Protein AF-H2YI23-F1 (afdb_monomer_lite)

InterPro domains:
  IPR014939 CDT1 Geminin-binding domain-like [PF08839] (1-120)
  IPR014939 CDT1 Geminin-binding domain-like [SM01075] (1-120)
  IPR014939 CDT1 Geminin-binding domain-like [cd08674] (1-120)
  IPR036390 Winged helix DNA-binding domain superfamily [SSF46785] (1-120)
  IPR045173 DNA replication factor Cdt1 [PTHR28637] (1-119)

Sequence (120 aa):
MFHSADTVVSMMFNRQQTTTWIKLQQAVKDMIKKKFELRDLGRIKHVFPGAYVYRQERGIPTYDDRIKSTDYQLTIEPILTEEECDRASDEPRKLDSGLLVMRRHHFHLQLLSMVKHHHK

Radius of gyration: 15.6 Å; chains: 1; bounding box: 35×38×46 Å

Foldseek 3Di:
DVLLLLVQLQVQVQVVHWAWPVSSQVSSCVVVVDHDDVVNVVVLCVLCVQFWDWDWDAQRDDPPPVDDSRHTTITIHGHDDPVNDDPPDPDDDHDDPVNSVVVVVSSVVSVVVVVVVVVD

pLDDT: mean 90.14, std 11.69, range [54.53, 98.25]

Structure (mmCIF, N/CA/C/O backbone):
data_AF-H2YI23-F1
#
_entry.id   AF-H2YI23-F1
#
loop_
_atom_si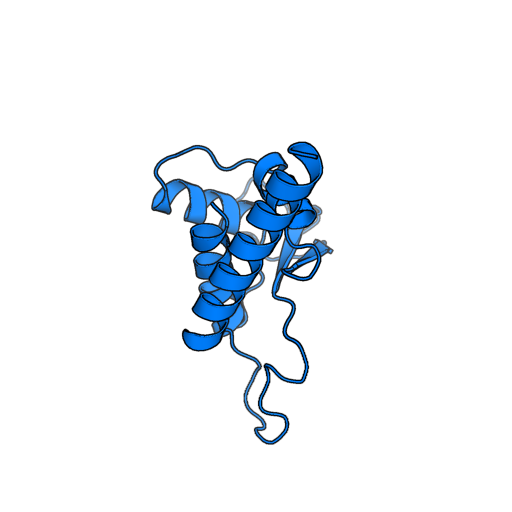te.group_PDB
_atom_site.id
_atom_site.type_symbol
_atom_site.label_atom_id
_atom_site.label_alt_id
_atom_site.label_comp_id
_atom_site.label_asym_id
_atom_site.label_entity_id
_atom_site.label_seq_id
_atom_site.pdbx_PDB_ins_code
_atom_site.Cartn_x
_atom_site.Cartn_y
_atom_site.Cartn_z
_atom_site.occupancy
_atom_site.B_iso_or_equiv
_atom_site.auth_seq_id
_atom_site.auth_comp_id
_atom_site.auth_asym_id
_atom_site.auth_atom_id
_atom_site.pdbx_PDB_model_num
ATOM 1 N N . MET A 1 1 ? 2.923 7.826 -7.611 1.00 91.25 1 MET A N 1
ATOM 2 C CA . MET A 1 1 ? 1.678 7.509 -6.877 1.00 91.25 1 MET A CA 1
ATOM 3 C C . MET A 1 1 ? 1.758 6.137 -6.225 1.00 91.25 1 MET A C 1
ATOM 5 O O . MET A 1 1 ? 1.717 6.114 -5.007 1.00 91.25 1 MET A O 1
ATOM 9 N N . PHE A 1 2 ? 1.964 5.038 -6.972 1.00 97.62 2 PHE A N 1
ATOM 10 C CA . PHE A 1 2 ? 2.086 3.692 -6.378 1.00 97.62 2 PHE A CA 1
ATOM 11 C C . PHE A 1 2 ? 3.128 3.608 -5.257 1.00 97.62 2 PHE A C 1
ATOM 13 O O . PHE A 1 2 ? 2.759 3.269 -4.146 1.00 97.62 2 PHE A O 1
ATOM 20 N N . HIS A 1 3 ? 4.379 4.015 -5.513 1.00 96.69 3 HIS A N 1
ATOM 21 C CA . HIS A 1 3 ? 5.437 4.014 -4.491 1.00 96.69 3 HIS A CA 1
ATOM 22 C C . HIS A 1 3 ? 4.997 4.694 -3.187 1.00 96.69 3 HIS A C 1
ATOM 24 O O . HIS A 1 3 ? 5.186 4.155 -2.107 1.00 96.69 3 HIS A O 1
ATOM 30 N N . SER A 1 4 ? 4.352 5.854 -3.300 1.00 97.56 4 SER A N 1
ATOM 31 C CA . SER A 1 4 ? 3.882 6.613 -2.150 1.00 97.56 4 SER A CA 1
ATOM 32 C C . SER A 1 4 ? 2.756 5.920 -1.386 1.00 97.56 4 SER A C 1
ATOM 34 O O . SER A 1 4 ? 2.742 5.949 -0.161 1.00 97.56 4 SER A O 1
ATOM 36 N N . ALA A 1 5 ? 1.823 5.299 -2.108 1.00 98.12 5 ALA A N 1
ATOM 37 C CA . ALA A 1 5 ? 0.755 4.514 -1.507 1.00 98.12 5 ALA A CA 1
ATOM 38 C C . ALA A 1 5 ? 1.308 3.263 -0.807 1.00 98.12 5 ALA A C 1
ATOM 40 O O . ALA A 1 5 ? 0.939 3.006 0.332 1.00 98.12 5 ALA A O 1
ATOM 41 N N . ASP A 1 6 ? 2.237 2.551 -1.446 1.00 97.69 6 ASP A N 1
ATOM 42 C CA . ASP A 1 6 ? 2.825 1.307 -0.932 1.00 97.69 6 ASP A CA 1
ATOM 43 C C . ASP A 1 6 ? 3.640 1.561 0.344 1.00 97.69 6 ASP A C 1
ATOM 45 O O . ASP A 1 6 ? 3.500 0.825 1.317 1.00 97.69 6 ASP A O 1
ATOM 49 N N . THR A 1 7 ? 4.383 2.673 0.411 1.00 97.75 7 THR A N 1
ATOM 50 C CA . THR A 1 7 ? 5.073 3.105 1.639 1.00 97.75 7 THR A CA 1
ATOM 51 C C . THR A 1 7 ? 4.099 3.376 2.790 1.00 97.75 7 THR A C 1
ATOM 53 O O . THR A 1 7 ? 4.334 2.937 3.914 1.00 97.75 7 THR A O 1
ATOM 56 N N . VAL A 1 8 ? 2.997 4.093 2.539 1.00 97.94 8 VAL A N 1
ATOM 57 C CA . VAL A 1 8 ? 2.005 4.409 3.583 1.00 97.94 8 VAL A CA 1
ATOM 58 C C . VAL A 1 8 ? 1.277 3.147 4.050 1.00 97.94 8 VAL A C 1
ATOM 60 O O . VAL A 1 8 ? 1.095 2.961 5.254 1.00 97.94 8 VAL A O 1
ATOM 63 N N . VAL A 1 9 ? 0.886 2.273 3.118 1.00 97.81 9 VAL A N 1
ATOM 64 C CA . VAL A 1 9 ? 0.247 0.988 3.434 1.00 97.81 9 VAL A CA 1
ATOM 65 C C . VAL A 1 9 ? 1.196 0.112 4.251 1.00 97.81 9 VAL A C 1
ATOM 67 O O . VAL A 1 9 ? 0.784 -0.391 5.289 1.00 97.81 9 VAL A O 1
ATOM 70 N N . SER A 1 10 ? 2.465 -0.010 3.847 1.00 96.62 10 SER A N 1
ATOM 71 C CA . SER A 1 10 ? 3.505 -0.720 4.607 1.00 96.62 10 SER A CA 1
ATOM 72 C C . SER A 1 10 ? 3.637 -0.172 6.030 1.00 96.62 10 SER A C 1
ATOM 74 O O . SER A 1 10 ? 3.573 -0.935 6.992 1.00 96.62 10 SER A O 1
ATOM 76 N N . MET A 1 11 ? 3.722 1.153 6.188 1.00 96.19 11 MET A N 1
ATOM 77 C CA . MET A 1 11 ? 3.839 1.792 7.500 1.00 96.19 11 MET A CA 1
ATOM 78 C C . MET A 1 11 ? 2.654 1.470 8.424 1.00 96.19 11 MET A C 1
ATOM 80 O O . MET A 1 11 ? 2.859 1.268 9.619 1.00 96.19 11 MET A O 1
ATOM 84 N N . MET A 1 12 ? 1.421 1.439 7.908 1.00 96.00 12 MET A N 1
ATOM 85 C CA . MET A 1 12 ? 0.234 1.091 8.701 1.00 96.00 12 MET A CA 1
ATOM 86 C C . MET A 1 12 ? 0.140 -0.415 8.967 1.00 96.00 12 MET A C 1
ATOM 88 O O . MET A 1 12 ? -0.111 -0.819 10.101 1.00 96.00 12 MET A O 1
ATOM 92 N N . PHE A 1 13 ? 0.404 -1.236 7.954 1.00 95.19 13 PHE A N 1
ATOM 93 C CA . PHE A 1 13 ? 0.348 -2.691 8.038 1.00 95.19 13 PHE A CA 1
ATOM 94 C C . PHE A 1 13 ? 1.374 -3.256 9.029 1.00 95.19 13 PHE A C 1
ATOM 96 O O . PHE A 1 13 ? 1.012 -4.030 9.910 1.00 95.19 13 PHE A O 1
ATOM 103 N N . ASN A 1 14 ? 2.627 -2.792 8.976 1.00 94.19 14 ASN A N 1
ATOM 104 C CA . ASN A 1 14 ? 3.711 -3.279 9.840 1.00 94.19 14 ASN A CA 1
ATOM 105 C C . ASN A 1 14 ? 3.483 -2.998 11.332 1.00 94.19 14 ASN A C 1
ATOM 107 O O . ASN A 1 14 ? 4.083 -3.654 12.180 1.00 94.19 14 ASN A O 1
ATOM 111 N N . ARG A 1 15 ? 2.618 -2.031 11.658 1.00 93.62 15 ARG A N 1
ATOM 112 C CA . ARG A 1 15 ? 2.188 -1.719 13.031 1.00 93.62 15 ARG A CA 1
ATOM 113 C C . ARG A 1 15 ? 0.772 -2.211 13.345 1.00 93.62 15 ARG A C 1
ATOM 115 O O . ARG A 1 15 ? 0.161 -1.712 14.284 1.00 93.62 15 ARG A O 1
ATOM 122 N N . GLN A 1 16 ? 0.242 -3.135 12.539 1.00 92.06 16 GLN A N 1
ATOM 123 C CA . GLN A 1 16 ? -1.081 -3.753 12.700 1.00 92.06 16 GLN A CA 1
ATOM 124 C C . GLN A 1 16 ? -2.236 -2.743 12.731 1.00 92.06 16 GLN A C 1
ATOM 126 O O . GLN A 1 16 ? -3.258 -2.940 13.387 1.00 92.06 16 GLN A O 1
ATOM 131 N N . GLN A 1 17 ? -2.087 -1.636 12.007 1.00 93.06 17 GLN A N 1
ATOM 132 C CA . GLN A 1 17 ? -3.134 -0.640 11.876 1.00 93.06 17 GLN A CA 1
ATOM 133 C C . GLN A 1 17 ? -3.897 -0.837 10.566 1.00 93.06 17 GLN A C 1
ATOM 135 O O . GLN A 1 17 ? -3.310 -0.849 9.485 1.00 93.06 17 GLN A O 1
ATOM 140 N N . THR A 1 18 ? -5.229 -0.875 10.647 1.00 94.00 18 THR A N 1
ATOM 141 C CA . THR A 1 18 ? -6.086 -0.898 9.458 1.00 94.00 18 THR A CA 1
ATOM 142 C C . THR A 1 18 ? -5.920 0.380 8.634 1.00 94.00 18 THR A C 1
ATOM 144 O O . THR A 1 18 ? -6.178 1.496 9.113 1.00 94.00 18 THR A O 1
ATOM 147 N N . THR A 1 19 ? -5.532 0.210 7.369 1.00 96.19 19 THR A N 1
ATOM 148 C CA . THR A 1 19 ? -5.411 1.308 6.406 1.00 96.19 19 THR A CA 1
ATOM 149 C C . THR A 1 19 ? -6.775 1.604 5.802 1.00 96.19 19 THR A C 1
ATOM 151 O O . THR A 1 19 ? -7.266 0.858 4.958 1.00 96.19 19 THR A O 1
ATOM 154 N N . THR A 1 20 ? -7.395 2.706 6.216 1.00 95.56 20 THR A N 1
ATOM 155 C CA . THR A 1 20 ? -8.621 3.206 5.582 1.00 95.56 20 THR A CA 1
ATOM 156 C C . THR A 1 20 ? -8.277 4.127 4.416 1.00 95.56 20 THR A C 1
ATOM 158 O O . THR A 1 20 ? -7.215 4.757 4.401 1.00 95.56 20 THR A O 1
ATOM 161 N N . TRP A 1 21 ? -9.192 4.255 3.452 1.00 95.44 21 TRP A N 1
ATOM 162 C CA . TRP A 1 21 ? -9.033 5.148 2.303 1.00 95.44 21 TRP A CA 1
ATOM 163 C C . TRP A 1 21 ? -8.664 6.570 2.721 1.00 95.44 21 TRP A C 1
ATOM 165 O O . TRP A 1 21 ? -7.767 7.160 2.137 1.00 95.44 21 TRP A O 1
ATOM 175 N N . ILE A 1 22 ? -9.297 7.103 3.762 1.00 93.56 22 ILE A N 1
ATOM 176 C CA . ILE A 1 22 ? -9.088 8.488 4.200 1.00 93.56 22 ILE A CA 1
ATOM 177 C C . ILE A 1 22 ? -7.685 8.681 4.773 1.00 93.56 22 ILE A C 1
ATOM 179 O O . ILE A 1 22 ? -7.000 9.639 4.413 1.00 93.56 22 ILE A O 1
ATOM 183 N N . LYS A 1 23 ? -7.220 7.737 5.603 1.00 94.81 23 LYS A N 1
ATOM 184 C CA . LYS A 1 23 ? -5.855 7.758 6.146 1.00 94.81 23 LYS A CA 1
ATOM 185 C C . LYS A 1 23 ? -4.820 7.653 5.027 1.00 94.81 23 LYS A C 1
ATOM 187 O O . LYS A 1 23 ? -3.865 8.427 5.003 1.00 94.81 23 LYS A O 1
ATOM 192 N N . LEU A 1 24 ? -5.030 6.727 4.088 1.00 97.00 24 LEU A N 1
ATOM 193 C CA . LEU A 1 24 ? -4.159 6.558 2.926 1.00 97.00 24 LEU A CA 1
A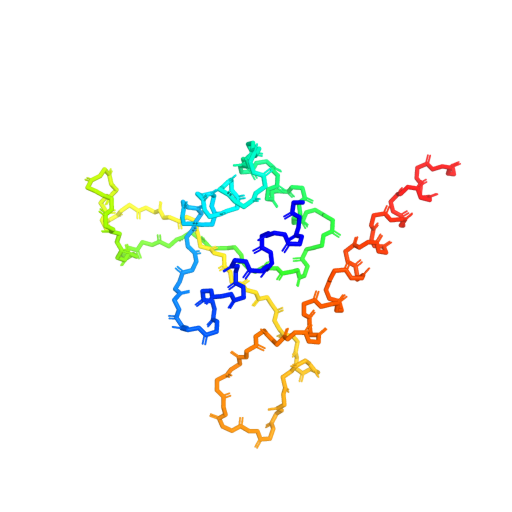TOM 194 C C . LEU A 1 24 ? -4.146 7.822 2.063 1.00 97.00 24 LEU A C 1
ATOM 196 O O . LEU A 1 24 ? -3.083 8.303 1.679 1.00 97.00 24 LEU A O 1
ATOM 200 N N . GLN A 1 25 ? -5.324 8.377 1.784 1.00 97.12 25 GLN A N 1
ATOM 201 C CA . GLN A 1 25 ? -5.494 9.540 0.932 1.00 97.12 25 GLN A CA 1
ATOM 202 C C . GLN A 1 25 ? -4.752 10.749 1.480 1.00 97.12 25 GLN A C 1
ATOM 204 O O . GLN A 1 25 ? -3.982 11.376 0.748 1.00 97.12 25 GLN A O 1
ATOM 209 N N . GLN A 1 26 ? -4.969 11.054 2.757 1.00 95.56 26 GLN A N 1
ATOM 210 C CA . GLN A 1 26 ? -4.338 12.186 3.414 1.00 95.56 26 GLN A CA 1
ATOM 211 C C . GLN A 1 26 ? -2.813 12.025 3.435 1.00 95.56 26 GLN A C 1
ATOM 213 O O . GLN A 1 26 ? -2.100 12.902 2.952 1.00 95.56 26 GLN A O 1
ATOM 218 N N . ALA A 1 27 ? -2.310 10.870 3.881 1.00 97.38 27 ALA A N 1
ATOM 219 C CA . ALA A 1 27 ? -0.873 10.621 3.972 1.00 97.38 27 ALA A CA 1
ATOM 220 C C . ALA A 1 27 ? -0.173 10.649 2.601 1.00 97.38 27 ALA A C 1
ATOM 222 O O . ALA A 1 27 ? 0.895 11.245 2.455 1.00 97.38 27 ALA A O 1
ATOM 223 N N . VAL A 1 28 ? -0.778 10.057 1.563 1.00 98.12 28 VAL A N 1
ATOM 224 C CA . VAL A 1 28 ? -0.209 10.090 0.208 1.00 98.12 28 VAL A CA 1
ATOM 225 C C . VAL A 1 28 ? -0.215 11.511 -0.341 1.00 98.12 28 VAL A C 1
ATOM 227 O O . VAL A 1 28 ? 0.818 11.952 -0.846 1.00 98.12 28 VAL A O 1
ATOM 230 N N . LYS A 1 29 ? -1.334 12.240 -0.219 1.00 97.44 29 LYS A N 1
ATOM 231 C CA . LYS A 1 29 ? -1.452 13.643 -0.647 1.00 97.44 29 LYS A CA 1
ATOM 232 C C . LYS A 1 29 ? -0.380 14.514 0.009 1.00 97.44 29 LYS A C 1
ATOM 234 O O . LYS A 1 29 ? 0.267 15.302 -0.684 1.00 97.44 29 LYS A O 1
ATOM 239 N N . ASP A 1 30 ? -0.156 14.336 1.308 1.00 97.44 30 ASP A N 1
ATOM 240 C CA . ASP A 1 30 ? 0.855 15.079 2.059 1.00 97.44 30 ASP A CA 1
ATOM 241 C C . ASP A 1 30 ? 2.276 14.744 1.613 1.00 97.44 30 ASP A C 1
ATOM 243 O O . ASP A 1 30 ? 3.126 15.637 1.588 1.00 97.44 30 ASP A O 1
ATOM 247 N N . MET A 1 31 ? 2.532 13.499 1.208 1.00 97.38 31 MET A N 1
ATOM 248 C CA . MET A 1 31 ? 3.848 13.066 0.750 1.00 97.38 31 MET A CA 1
ATOM 249 C C . MET A 1 31 ? 4.164 13.520 -0.681 1.00 97.38 31 MET A C 1
ATOM 251 O O . MET A 1 31 ? 5.280 13.953 -0.951 1.00 97.38 31 MET A O 1
ATOM 255 N N . ILE A 1 32 ? 3.200 13.453 -1.606 1.00 96.56 32 ILE A N 1
ATOM 256 C CA . ILE A 1 32 ? 3.435 13.803 -3.022 1.00 96.56 32 ILE A CA 1
ATOM 257 C C . ILE A 1 32 ? 3.118 15.262 -3.359 1.00 96.56 32 ILE A C 1
ATOM 259 O O . ILE A 1 32 ? 3.376 15.683 -4.487 1.00 96.56 32 ILE A O 1
ATOM 263 N N . LYS A 1 33 ? 2.515 16.011 -2.423 1.00 96.94 33 LYS A N 1
ATOM 264 C CA . LYS A 1 33 ? 2.034 17.396 -2.598 1.00 96.94 33 LYS A CA 1
ATOM 265 C C . LYS A 1 33 ? 1.134 17.575 -3.833 1.00 96.94 33 LYS A C 1
ATOM 267 O O . LYS A 1 33 ? 1.146 18.610 -4.492 1.00 96.94 33 LYS A O 1
ATOM 272 N N . LYS A 1 34 ? 0.350 16.543 -4.160 1.00 96.00 34 LYS A N 1
ATOM 273 C CA . LYS A 1 34 ? -0.583 16.479 -5.298 1.00 96.00 34 LYS A CA 1
ATOM 274 C C . LYS A 1 34 ? -1.862 15.765 -4.875 1.00 96.00 34 LYS A C 1
ATOM 276 O O . LYS A 1 34 ? -1.869 15.030 -3.889 1.00 96.00 34 LYS A O 1
ATOM 281 N N . LYS A 1 35 ? -2.942 15.971 -5.635 1.00 95.69 35 LYS A N 1
ATOM 282 C CA . LYS A 1 35 ? -4.192 15.231 -5.432 1.00 95.69 35 LYS A CA 1
ATOM 283 C C . LYS A 1 35 ? -3.940 13.731 -5.591 1.00 95.69 35 LYS A C 1
ATOM 285 O O . LYS A 1 35 ? -3.202 13.311 -6.481 1.00 95.69 35 LYS A O 1
ATOM 290 N N . PHE A 1 36 ? -4.568 12.961 -4.716 1.00 97.62 36 PHE A N 1
ATOM 291 C CA . PHE A 1 36 ? -4.646 11.515 -4.796 1.00 97.62 36 PHE A CA 1
ATOM 292 C C . PHE A 1 36 ? -6.108 11.151 -4.571 1.00 97.62 36 PHE A C 1
ATOM 294 O O . PHE A 1 36 ? -6.669 11.426 -3.509 1.00 97.62 36 PHE A O 1
ATOM 301 N N . GLU A 1 37 ? -6.755 10.651 -5.614 1.00 97.19 37 GLU A N 1
ATOM 302 C CA . GLU A 1 37 ? -8.190 10.374 -5.618 1.00 97.19 37 GLU A CA 1
ATOM 303 C C . GLU A 1 37 ? -8.455 8.876 -5.730 1.00 97.19 37 GLU A C 1
ATOM 305 O O . GLU A 1 37 ? -7.579 8.090 -6.094 1.00 97.19 37 GLU A O 1
ATOM 310 N N . LEU A 1 38 ? -9.693 8.463 -5.451 1.00 97.12 38 LEU A N 1
ATOM 311 C CA . LEU A 1 38 ? -10.069 7.050 -5.498 1.00 97.12 38 LEU A CA 1
ATOM 312 C C . LEU A 1 38 ? -9.818 6.438 -6.890 1.00 97.12 38 LEU A C 1
ATOM 314 O O . LEU A 1 38 ? -9.467 5.267 -7.015 1.00 97.12 38 LEU A O 1
ATOM 318 N N . ARG A 1 39 ? -9.919 7.255 -7.947 1.00 97.50 39 ARG A N 1
ATOM 319 C CA . ARG A 1 39 ? -9.577 6.867 -9.321 1.00 97.50 39 ARG A CA 1
ATOM 320 C C . ARG A 1 39 ? -8.104 6.482 -9.474 1.00 97.50 39 ARG A C 1
ATOM 322 O O . ARG A 1 39 ? -7.804 5.568 -10.237 1.00 97.50 39 ARG A O 1
ATOM 329 N N . ASP A 1 40 ? -7.191 7.139 -8.764 1.00 97.75 40 ASP A N 1
ATOM 330 C CA . ASP A 1 40 ? -5.763 6.811 -8.817 1.00 97.75 40 ASP A CA 1
ATOM 331 C C . ASP A 1 40 ? -5.480 5.471 -8.138 1.00 97.75 40 ASP A C 1
ATOM 333 O O . ASP A 1 40 ? -4.699 4.673 -8.654 1.00 97.75 40 ASP A O 1
ATOM 337 N N . LEU A 1 41 ? -6.187 5.174 -7.044 1.00 97.50 41 LEU A N 1
ATOM 338 C CA . LEU A 1 41 ? -6.164 3.846 -6.432 1.00 97.50 41 LEU A CA 1
ATOM 339 C C . LEU A 1 41 ? -6.738 2.781 -7.380 1.00 97.50 41 LEU A C 1
ATOM 341 O O . LEU A 1 41 ? -6.159 1.708 -7.532 1.00 97.50 41 LEU A O 1
ATOM 345 N N . GLY A 1 42 ? -7.823 3.102 -8.091 1.00 98.19 42 GLY A N 1
ATOM 346 C CA . GLY A 1 42 ? -8.386 2.243 -9.135 1.00 98.19 42 GLY A CA 1
ATOM 347 C C . GLY A 1 42 ? -7.403 1.957 -10.277 1.00 98.19 42 GLY A C 1
ATOM 348 O O . GLY A 1 42 ? -7.277 0.814 -10.710 1.00 98.19 42 GLY A O 1
ATOM 349 N N . ARG A 1 43 ? -6.641 2.963 -10.724 1.00 98.06 43 ARG A N 1
ATOM 350 C CA . ARG A 1 43 ? -5.567 2.791 -11.721 1.00 98.06 43 ARG A CA 1
ATOM 351 C C . ARG A 1 43 ? -4.447 1.898 -11.201 1.00 98.06 43 ARG A C 1
ATOM 353 O O . ARG A 1 43 ? -3.979 1.035 -11.933 1.00 98.06 43 ARG A O 1
ATOM 360 N N . ILE A 1 44 ? -4.044 2.070 -9.941 1.00 98.25 44 ILE A N 1
ATOM 361 C CA . ILE A 1 44 ? -3.060 1.188 -9.302 1.00 98.25 44 ILE A CA 1
ATOM 362 C C . ILE A 1 44 ? -3.563 -0.259 -9.301 1.00 98.25 44 ILE A C 1
ATOM 364 O O . ILE A 1 44 ? -2.828 -1.141 -9.733 1.00 98.25 44 ILE A O 1
ATOM 368 N N . LYS A 1 45 ? -4.818 -0.496 -8.893 1.00 98.19 45 LYS A N 1
ATOM 369 C CA . LYS A 1 45 ? -5.448 -1.825 -8.931 1.00 98.19 45 LYS A CA 1
ATOM 370 C C . LYS A 1 45 ? -5.467 -2.413 -10.342 1.00 98.19 45 LYS A C 1
ATOM 372 O O . LYS A 1 45 ? -5.254 -3.605 -10.496 1.00 98.19 45 LYS A O 1
ATOM 377 N N . HIS A 1 46 ? -5.728 -1.598 -11.359 1.00 98.12 46 HIS A N 1
ATOM 378 C CA . HIS A 1 46 ? -5.731 -2.059 -12.746 1.00 98.12 46 HIS A CA 1
ATOM 379 C C . HIS A 1 46 ? -4.337 -2.499 -13.219 1.00 98.12 46 HIS A C 1
ATOM 381 O O . HIS A 1 46 ? -4.211 -3.530 -13.869 1.00 98.12 46 HIS A O 1
ATOM 387 N N . VAL A 1 47 ? -3.293 -1.741 -12.868 1.00 98.19 47 VAL A N 1
ATOM 388 C CA . VAL A 1 47 ? -1.903 -2.040 -13.256 1.00 98.19 47 VAL A CA 1
ATOM 389 C C . VAL A 1 47 ? -1.320 -3.206 -12.461 1.00 98.19 47 VAL A C 1
ATOM 391 O O . VAL A 1 47 ? -0.594 -4.023 -13.015 1.00 98.19 47 VAL A O 1
ATOM 394 N N . PHE A 1 48 ? -1.627 -3.294 -11.167 1.00 97.50 48 PHE A N 1
ATOM 395 C CA . PHE A 1 48 ? -1.127 -4.348 -10.291 1.00 97.50 48 PHE A CA 1
ATOM 396 C C . PHE A 1 48 ? -2.262 -4.888 -9.401 1.00 97.50 48 PHE A C 1
ATOM 398 O O . PHE A 1 48 ? -2.373 -4.513 -8.230 1.00 97.50 48 PHE A O 1
ATOM 405 N N . PRO A 1 49 ? -3.115 -5.784 -9.938 1.00 96.69 49 PRO A N 1
ATOM 406 C CA . PRO A 1 49 ? -4.261 -6.330 -9.206 1.00 96.69 49 PRO A CA 1
ATOM 407 C C . PRO A 1 49 ? -3.868 -7.097 -7.941 1.00 96.69 49 PRO A C 1
ATOM 409 O O . PRO A 1 49 ? -4.586 -7.046 -6.948 1.00 96.69 49 PRO A O 1
ATOM 412 N N . GLY A 1 50 ? -2.707 -7.759 -7.967 1.00 95.31 50 GLY A N 1
ATOM 413 C CA . GLY A 1 50 ? -2.138 -8.495 -6.837 1.00 95.31 50 GLY A CA 1
ATOM 414 C C . GLY A 1 50 ? -1.434 -7.627 -5.791 1.00 95.31 50 GLY A C 1
ATOM 415 O O . GLY A 1 50 ? -0.794 -8.173 -4.907 1.00 95.31 50 GLY A O 1
ATOM 416 N N . ALA A 1 51 ? -1.510 -6.293 -5.869 1.00 95.88 51 ALA A N 1
ATOM 417 C CA . ALA A 1 51 ? -0.857 -5.430 -4.885 1.00 95.88 51 ALA A CA 1
ATOM 418 C C . ALA A 1 51 ? -1.605 -5.383 -3.545 1.00 95.88 51 ALA A C 1
ATOM 420 O O . ALA A 1 51 ? -0.966 -5.386 -2.489 1.00 95.88 51 ALA A O 1
ATOM 421 N N . TYR A 1 52 ? -2.939 -5.295 -3.589 1.00 97.81 52 TYR A N 1
ATOM 422 C CA . TYR A 1 52 ? -3.768 -5.027 -2.416 1.00 97.81 52 TYR A CA 1
ATOM 423 C C . TYR A 1 52 ? -5.107 -5.762 -2.459 1.00 97.81 52 TYR A C 1
ATOM 425 O O . TYR A 1 52 ? -5.727 -5.893 -3.517 1.00 97.81 52 TYR A O 1
ATOM 433 N N . VAL A 1 53 ? -5.602 -6.125 -1.278 1.00 97.44 53 VAL A N 1
ATOM 434 C CA . VAL A 1 53 ? -7.005 -6.454 -1.038 1.00 97.44 53 VAL A CA 1
ATOM 435 C C . VAL A 1 53 ? -7.749 -5.178 -0.665 1.00 97.44 53 VAL A C 1
ATOM 437 O O . VAL A 1 53 ? -7.274 -4.370 0.132 1.00 97.44 53 VAL A O 1
ATOM 440 N N . TYR A 1 54 ? -8.934 -5.012 -1.242 1.00 97.75 54 TYR A N 1
ATOM 441 C CA . TYR A 1 54 ? -9.832 -3.898 -0.969 1.00 97.75 54 TYR A CA 1
ATOM 442 C C . TYR A 1 54 ? -11.102 -4.448 -0.335 1.00 97.75 54 TYR A C 1
ATOM 444 O O . TYR A 1 54 ? -11.724 -5.340 -0.916 1.00 97.75 54 TYR A O 1
ATOM 452 N N . ARG A 1 55 ? -11.499 -3.922 0.824 1.00 97.50 55 ARG A N 1
ATOM 453 C CA . ARG A 1 55 ? -12.731 -4.331 1.515 1.00 97.50 55 ARG A CA 1
ATOM 454 C C . ARG A 1 55 ? -13.566 -3.118 1.884 1.00 97.50 55 ARG A C 1
ATOM 456 O O . ARG A 1 55 ? -13.052 -2.013 2.012 1.00 97.50 55 ARG A O 1
ATOM 463 N N . GLN A 1 56 ? -14.866 -3.327 2.027 1.00 95.44 56 GLN A N 1
ATOM 464 C CA . GLN A 1 56 ? -15.781 -2.316 2.534 1.00 95.44 56 GLN A CA 1
ATOM 465 C C . GLN A 1 56 ? -16.255 -2.775 3.913 1.00 95.44 56 GLN A C 1
ATOM 467 O O . GLN A 1 56 ? -17.032 -3.719 4.023 1.00 95.44 56 GLN A O 1
ATOM 472 N N . GLU A 1 57 ? -15.746 -2.138 4.965 1.00 93.12 57 GLU A N 1
ATOM 473 C CA . GLU A 1 57 ? -15.881 -2.601 6.350 1.00 93.12 57 GLU A CA 1
ATOM 474 C C . GLU A 1 57 ? -16.603 -1.562 7.211 1.00 93.12 57 GLU A C 1
ATOM 476 O O . GLU A 1 57 ? -16.471 -0.358 6.993 1.00 93.12 57 GLU A O 1
ATOM 481 N N . ARG A 1 58 ? -17.374 -2.030 8.197 1.00 91.06 58 ARG A N 1
ATOM 482 C CA . ARG A 1 58 ? -18.015 -1.194 9.227 1.00 91.06 58 ARG A CA 1
ATOM 483 C C . ARG A 1 58 ? -17.312 -1.400 10.559 1.00 91.06 58 ARG A C 1
ATOM 485 O O . ARG A 1 58 ? -16.647 -2.410 10.759 1.00 91.06 58 ARG A O 1
ATOM 492 N N . GLY A 1 59 ? -17.515 -0.478 11.490 1.00 84.88 59 GLY A N 1
ATOM 493 C CA . GLY A 1 59 ? -16.984 -0.587 12.847 1.00 84.88 59 GLY A CA 1
ATOM 494 C C . GLY A 1 59 ? -15.506 -0.229 12.957 1.00 84.88 59 GLY A C 1
ATOM 495 O O . GLY A 1 59 ? -14.926 -0.419 14.020 1.00 84.88 59 GLY A O 1
ATOM 496 N N . ILE A 1 60 ? -14.891 0.303 11.893 1.00 85.38 60 ILE A N 1
ATOM 497 C CA . ILE A 1 60 ? -13.498 0.749 11.941 1.00 85.38 60 ILE A CA 1
ATOM 498 C C . ILE A 1 60 ? -13.412 1.997 12.830 1.00 85.38 60 ILE A C 1
ATOM 500 O O . ILE A 1 60 ? -14.060 2.999 12.508 1.00 85.38 60 ILE A O 1
ATOM 504 N N . PRO A 1 61 ? -12.609 1.985 13.912 1.00 79.88 61 PRO A N 1
ATOM 505 C CA . PRO A 1 61 ? -12.426 3.158 14.753 1.00 79.88 61 PRO A CA 1
ATOM 506 C C . PRO A 1 61 ? -11.883 4.334 13.932 1.00 79.88 61 PRO A C 1
ATOM 508 O O . PRO A 1 61 ? -10.828 4.248 13.292 1.00 79.88 61 PRO A O 1
ATOM 511 N N . THR A 1 62 ? -12.623 5.436 13.948 1.00 72.25 62 THR A N 1
ATOM 512 C CA . THR A 1 62 ? -12.315 6.680 13.240 1.00 72.25 62 THR A CA 1
ATOM 513 C C . THR A 1 62 ? -12.267 7.822 14.250 1.00 72.25 62 THR A C 1
ATOM 515 O O . THR A 1 62 ? -13.097 7.884 15.148 1.00 72.25 62 THR A O 1
ATOM 518 N N . TYR A 1 63 ? -11.266 8.694 14.109 1.00 68.25 63 TYR A N 1
ATOM 519 C CA . TYR A 1 63 ? -11.121 9.928 14.893 1.00 68.25 63 TYR A CA 1
ATOM 520 C C . TYR A 1 63 ? -11.763 11.135 14.179 1.00 68.25 63 TYR A C 1
ATOM 522 O O . TYR A 1 63 ? -11.717 12.253 14.674 1.00 68.25 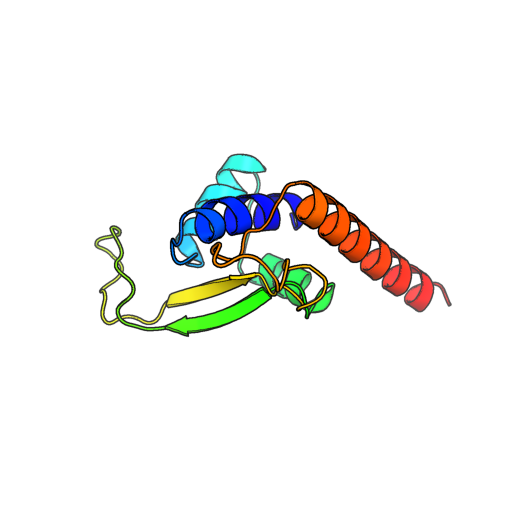63 TYR A O 1
ATOM 530 N N . ASP A 1 64 ? -12.324 10.930 12.984 1.00 70.25 64 ASP A N 1
ATOM 531 C CA . ASP A 1 64 ? -13.072 11.963 12.273 1.00 70.25 64 ASP A CA 1
ATOM 532 C C . ASP A 1 64 ? -14.529 11.931 12.742 1.00 70.25 64 ASP A C 1
ATOM 534 O O . ASP A 1 64 ? -15.259 10.987 12.431 1.00 70.25 64 ASP A O 1
ATOM 538 N N . ASP A 1 65 ? -14.946 12.974 13.464 1.00 68.81 65 ASP A N 1
ATOM 539 C CA . ASP A 1 65 ? -16.309 13.144 13.986 1.00 68.81 65 ASP A CA 1
ATOM 540 C C . ASP A 1 65 ? -17.386 13.112 12.887 1.00 68.81 65 ASP A C 1
ATOM 542 O O . ASP A 1 65 ? -18.570 12.905 13.164 1.00 68.81 65 ASP A O 1
ATOM 546 N N . ARG A 1 66 ? -16.999 13.309 11.618 1.00 71.44 66 ARG A N 1
ATOM 547 C CA . ARG A 1 66 ? -17.910 13.250 10.466 1.00 71.44 66 ARG A CA 1
ATOM 548 C C . ARG A 1 66 ? -18.249 11.828 10.038 1.00 71.44 66 ARG A C 1
ATOM 550 O O . ARG A 1 66 ? -19.211 11.648 9.294 1.00 71.44 66 ARG A O 1
ATOM 557 N N . ILE A 1 67 ? -17.466 10.840 10.460 1.00 69.50 67 ILE A N 1
ATOM 558 C CA . ILE A 1 67 ? -17.610 9.448 10.043 1.00 69.50 67 ILE A CA 1
ATOM 559 C C . ILE A 1 67 ? -18.019 8.651 11.257 1.00 69.50 67 ILE A C 1
ATOM 561 O O . ILE A 1 67 ? -17.243 8.467 12.196 1.00 69.50 67 ILE A O 1
ATOM 565 N N . LYS A 1 68 ? -19.245 8.140 11.237 1.00 71.12 68 LYS A N 1
ATOM 566 C CA . LYS A 1 68 ? -19.704 7.291 12.326 1.00 71.12 68 LYS A CA 1
ATOM 567 C C . LYS A 1 68 ? -19.005 5.946 12.201 1.00 71.12 68 LYS A C 1
ATOM 569 O O . LYS A 1 68 ? -18.814 5.429 11.102 1.00 71.12 68 LYS A O 1
ATOM 574 N N . SER A 1 69 ? -18.691 5.314 13.328 1.00 68.00 69 SER A N 1
ATOM 575 C CA . SER A 1 69 ? -18.190 3.931 13.335 1.00 68.00 69 SER A CA 1
ATOM 576 C C . SER A 1 69 ? -19.158 2.961 12.641 1.00 68.00 69 SER A C 1
ATOM 578 O O . SER A 1 69 ? -18.749 1.916 12.146 1.00 68.00 69 SER A O 1
ATOM 580 N N . THR A 1 70 ? -20.442 3.314 12.553 1.00 71.44 70 THR A N 1
ATOM 581 C CA . THR A 1 70 ? -21.473 2.558 11.837 1.00 71.44 70 THR A CA 1
ATOM 582 C C . THR A 1 70 ? -21.377 2.647 10.318 1.00 71.44 70 THR A C 1
ATOM 584 O O . THR A 1 70 ? -22.032 1.845 9.648 1.00 71.44 70 THR A O 1
ATOM 587 N N . ASP A 1 71 ? -20.618 3.599 9.780 1.00 84.69 71 ASP A N 1
ATOM 588 C CA . ASP A 1 71 ? -20.513 3.841 8.347 1.00 84.69 71 ASP A CA 1
ATOM 589 C C . ASP A 1 71 ? -19.478 2.908 7.715 1.00 84.69 71 ASP A C 1
ATOM 591 O O . ASP A 1 71 ? -18.505 2.483 8.344 1.00 84.69 71 ASP A O 1
ATOM 595 N N . TYR A 1 72 ? -19.705 2.565 6.449 1.00 91.19 72 TYR A N 1
ATOM 596 C CA . TYR A 1 72 ? -18.770 1.744 5.696 1.00 91.19 72 TYR A CA 1
ATOM 597 C C . TYR A 1 72 ? -17.554 2.563 5.264 1.00 91.19 72 TYR A C 1
ATOM 599 O O . TYR A 1 72 ? -17.690 3.644 4.691 1.00 91.19 72 TYR A O 1
ATOM 607 N N . GLN A 1 73 ? -16.367 1.998 5.448 1.00 92.81 73 GLN A N 1
ATOM 608 C CA . GLN A 1 73 ? -15.106 2.560 4.986 1.00 92.81 73 GLN A CA 1
ATOM 609 C C . GLN A 1 73 ? -14.405 1.574 4.054 1.00 92.81 73 GLN A C 1
ATOM 611 O O . GLN A 1 73 ? -14.421 0.365 4.274 1.00 92.81 73 GLN A O 1
ATOM 616 N N . LEU A 1 74 ? -13.772 2.102 3.006 1.00 95.81 74 LEU A N 1
ATOM 617 C CA . LEU A 1 74 ? -12.868 1.320 2.169 1.00 95.81 74 LEU A CA 1
ATOM 618 C C . LEU A 1 74 ? -11.570 1.075 2.942 1.00 95.81 74 LEU A C 1
ATOM 620 O O . LEU A 1 74 ? -10.894 2.036 3.320 1.00 95.81 74 LEU A O 1
ATOM 624 N N . THR A 1 75 ? -11.216 -0.188 3.143 1.00 97.19 75 THR A N 1
ATOM 625 C CA . THR A 1 75 ? -9.951 -0.612 3.743 1.00 97.19 75 THR A CA 1
ATOM 626 C C . THR A 1 75 ? -9.051 -1.265 2.702 1.00 97.19 75 THR A C 1
ATOM 628 O O . THR A 1 75 ? -9.517 -1.862 1.727 1.00 97.19 75 THR A O 1
ATOM 631 N N . ILE A 1 76 ? -7.746 -1.060 2.872 1.00 98.06 76 ILE A N 1
ATOM 632 C CA . ILE A 1 76 ? -6.696 -1.498 1.957 1.00 98.06 76 ILE A CA 1
ATOM 633 C C . ILE A 1 76 ? -5.697 -2.326 2.755 1.00 98.06 76 ILE A C 1
ATOM 635 O O . ILE A 1 76 ? -5.160 -1.865 3.759 1.00 98.06 76 ILE A O 1
ATOM 639 N N . GLU A 1 77 ? -5.420 -3.536 2.297 1.00 96.69 77 GLU A N 1
ATOM 640 C CA . GLU A 1 77 ? -4.431 -4.416 2.912 1.00 96.69 77 GLU A CA 1
ATOM 641 C C . GLU A 1 77 ? -3.460 -4.913 1.840 1.00 96.69 77 GLU A C 1
ATOM 643 O O . GLU A 1 77 ? -3.902 -5.243 0.738 1.00 96.69 77 GLU A O 1
ATOM 648 N N . PRO A 1 78 ? -2.146 -4.946 2.099 1.00 96.38 78 PRO A N 1
ATOM 649 C CA . PRO A 1 78 ? -1.196 -5.495 1.147 1.00 96.38 78 PRO A CA 1
ATOM 650 C C . PRO A 1 78 ? -1.380 -7.004 1.002 1.00 96.38 78 PRO A C 1
ATOM 652 O O . PRO A 1 78 ? -1.564 -7.721 1.982 1.00 96.38 78 PRO A O 1
ATOM 655 N N . ILE A 1 79 ? -1.304 -7.489 -0.234 1.00 94.19 79 ILE A N 1
ATOM 656 C CA . ILE A 1 79 ? -1.186 -8.925 -0.493 1.00 94.19 79 ILE A CA 1
ATOM 657 C C . ILE A 1 79 ? 0.292 -9.283 -0.373 1.00 94.19 79 ILE A C 1
ATOM 659 O O . ILE A 1 79 ? 1.130 -8.661 -1.031 1.00 94.19 79 ILE A O 1
ATOM 663 N N . LEU A 1 80 ? 0.574 -10.271 0.473 1.00 89.19 80 LEU A N 1
ATOM 664 C CA . LEU A 1 80 ? 1.885 -10.882 0.654 1.00 89.19 80 LEU A CA 1
ATOM 665 C C . LEU A 1 80 ? 1.752 -12.349 0.262 1.00 89.19 80 LEU A C 1
ATOM 667 O O . LEU A 1 80 ? 0.883 -13.051 0.789 1.00 89.19 80 LEU A O 1
ATOM 671 N N . THR A 1 81 ? 2.561 -12.791 -0.690 1.00 79.81 81 THR A N 1
ATOM 672 C CA . THR A 1 81 ? 2.617 -14.197 -1.093 1.00 79.81 81 THR A CA 1
ATOM 673 C C . THR A 1 81 ? 3.363 -15.023 -0.048 1.00 79.81 81 THR A C 1
ATOM 675 O O . THR A 1 81 ? 4.122 -14.498 0.767 1.00 79.81 81 THR A O 1
ATOM 678 N N . GLU A 1 82 ? 3.145 -16.338 -0.056 1.00 68.06 82 GLU A N 1
ATOM 679 C CA . GLU A 1 82 ? 3.834 -17.259 0.859 1.00 68.06 82 GLU A CA 1
ATOM 680 C C . GLU A 1 82 ? 5.352 -17.302 0.636 1.00 68.06 82 GLU A C 1
ATOM 682 O O . GLU A 1 82 ? 6.083 -17.666 1.547 1.00 68.06 82 GLU A O 1
ATOM 687 N N . GLU A 1 83 ? 5.825 -16.913 -0.550 1.00 64.69 83 GLU A N 1
ATOM 688 C CA . GLU A 1 83 ? 7.250 -16.789 -0.884 1.00 64.69 83 GLU A CA 1
ATOM 689 C C . GLU A 1 83 ? 7.872 -15.516 -0.290 1.00 64.69 83 GLU A C 1
ATOM 691 O O . GLU A 1 83 ? 9.064 -15.478 -0.005 1.00 64.69 83 GLU A O 1
ATOM 696 N N . GLU A 1 84 ? 7.059 -14.477 -0.086 1.00 66.12 84 GLU A N 1
ATOM 697 C CA . GLU A 1 84 ? 7.472 -13.183 0.471 1.00 66.12 84 GLU A CA 1
ATOM 698 C C . GLU A 1 84 ? 7.391 -13.153 2.007 1.00 66.12 84 GLU A C 1
ATOM 700 O O . GLU A 1 84 ? 7.845 -12.195 2.631 1.00 66.12 84 GLU A O 1
ATOM 705 N N . CYS A 1 85 ? 6.803 -14.182 2.627 1.00 61.34 85 CYS A N 1
ATOM 706 C CA . CYS A 1 85 ? 6.730 -14.342 4.076 1.00 61.34 85 CYS A CA 1
ATOM 707 C C . CYS A 1 85 ? 7.574 -15.544 4.515 1.00 61.34 85 CYS A C 1
ATOM 709 O O . CYS A 1 85 ? 7.289 -16.671 4.117 1.00 61.34 85 CYS A O 1
ATOM 711 N N . ASP A 1 86 ? 8.555 -15.334 5.396 1.00 60.06 86 ASP A N 1
ATOM 712 C CA . ASP A 1 86 ? 9.301 -16.435 6.012 1.00 60.06 86 ASP A CA 1
ATOM 713 C C . ASP A 1 86 ? 8.345 -17.354 6.791 1.00 60.06 86 ASP A C 1
ATOM 715 O O . ASP A 1 86 ? 7.918 -17.048 7.903 1.00 60.06 86 ASP A O 1
ATOM 719 N N . ARG A 1 87 ? 8.013 -18.515 6.207 1.00 54.53 87 ARG A N 1
ATOM 720 C CA . ARG A 1 87 ? 7.087 -19.511 6.785 1.00 54.53 87 ARG A CA 1
ATOM 721 C C . ARG A 1 87 ? 7.565 -20.118 8.112 1.00 54.53 87 ARG A C 1
ATOM 723 O O . ARG A 1 87 ? 6.812 -20.858 8.736 1.00 54.53 87 ARG A O 1
ATOM 730 N N . ALA A 1 88 ? 8.814 -19.869 8.502 1.00 55.22 88 ALA A N 1
ATOM 731 C CA . ALA A 1 88 ? 9.465 -20.482 9.658 1.00 55.22 88 ALA A CA 1
ATOM 732 C C . ALA A 1 88 ? 9.412 -19.624 10.933 1.00 55.22 88 ALA A C 1
ATOM 734 O O . ALA A 1 88 ? 9.758 -20.117 12.006 1.00 55.22 88 ALA A O 1
ATOM 735 N N . SER A 1 89 ? 8.986 -18.366 10.827 1.00 58.91 89 SER A N 1
ATOM 736 C CA . SER A 1 89 ? 9.005 -17.423 11.941 1.00 58.91 89 SER A CA 1
ATOM 737 C C . SER A 1 89 ? 7.583 -17.179 12.433 1.00 58.91 89 SER A C 1
ATOM 739 O O . SER A 1 89 ? 6.713 -16.812 11.651 1.00 58.91 89 SER A O 1
ATOM 741 N N . ASP A 1 90 ? 7.359 -17.291 13.741 1.00 63.28 90 ASP A N 1
ATOM 742 C CA . ASP A 1 90 ? 6.107 -16.902 14.425 1.00 63.28 90 ASP A CA 1
ATOM 743 C C . ASP A 1 90 ? 5.888 -15.365 14.412 1.00 63.28 90 ASP A C 1
ATOM 745 O O . ASP A 1 90 ? 5.083 -14.800 15.155 1.00 63.28 90 ASP A O 1
ATOM 749 N N . GLU A 1 91 ? 6.662 -14.650 13.588 1.00 67.12 91 GLU A N 1
ATOM 750 C CA . GLU A 1 91 ? 6.619 -13.206 13.466 1.00 67.12 91 GLU A CA 1
ATOM 751 C C . GLU A 1 91 ? 5.435 -12.756 12.604 1.00 67.12 91 GLU A C 1
ATOM 753 O O . GLU A 1 91 ? 5.126 -13.361 11.573 1.00 67.12 91 GLU A O 1
ATOM 758 N N . PRO A 1 92 ? 4.784 -11.638 12.972 1.00 70.19 92 PRO A N 1
ATOM 759 C CA . PRO A 1 92 ? 3.728 -11.074 12.153 1.00 70.19 92 PRO A CA 1
ATOM 760 C C . PRO A 1 92 ? 4.283 -10.707 10.775 1.00 70.19 92 PRO A C 1
ATOM 762 O O . PRO A 1 92 ? 5.372 -10.138 10.668 1.00 70.19 92 PRO A O 1
ATOM 765 N N . ARG A 1 93 ? 3.504 -10.999 9.727 1.00 80.62 93 ARG A N 1
ATOM 766 C CA . ARG A 1 93 ? 3.846 -10.648 8.344 1.00 80.62 93 ARG A CA 1
ATOM 767 C C . ARG A 1 93 ? 4.144 -9.151 8.251 1.00 80.62 93 ARG A C 1
ATOM 769 O O . ARG A 1 93 ? 3.373 -8.337 8.760 1.00 80.62 93 ARG A O 1
ATOM 776 N N . LYS A 1 94 ? 5.244 -8.787 7.592 1.00 86.06 94 LYS A N 1
ATOM 777 C CA . LYS A 1 94 ? 5.691 -7.397 7.431 1.00 86.06 94 LYS A CA 1
ATOM 778 C C . LYS A 1 94 ? 6.030 -7.121 5.973 1.00 86.06 94 LYS A C 1
ATOM 780 O O . LYS A 1 94 ? 6.568 -7.966 5.272 1.00 86.06 94 LYS A O 1
ATOM 785 N N . LEU A 1 95 ? 5.746 -5.900 5.545 1.00 89.69 95 LEU A N 1
ATOM 786 C CA . LEU A 1 95 ? 6.262 -5.311 4.319 1.00 89.69 95 LEU A CA 1
ATOM 787 C C . LEU A 1 95 ? 7.624 -4.694 4.618 1.00 89.69 95 LEU A C 1
ATOM 789 O O . LEU A 1 95 ? 7.701 -3.559 5.103 1.00 89.69 95 LEU A O 1
ATOM 793 N N . ASP A 1 96 ? 8.682 -5.455 4.37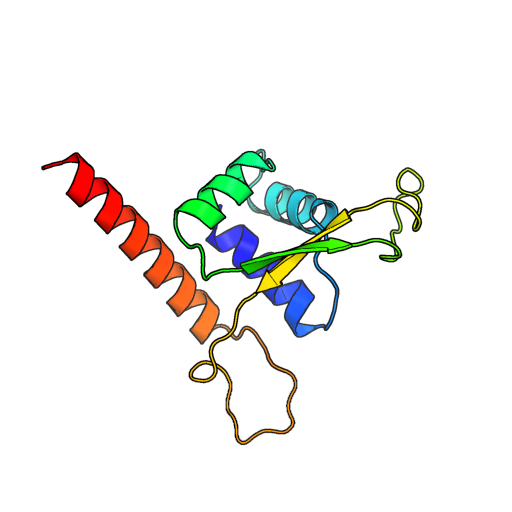3 1.00 89.38 96 ASP A N 1
ATOM 794 C CA . ASP A 1 96 ? 10.052 -4.989 4.533 1.00 89.38 96 ASP A CA 1
ATOM 795 C C . ASP A 1 96 ? 10.488 -4.080 3.363 1.00 89.38 96 ASP A C 1
ATOM 797 O O . ASP A 1 96 ? 9.761 -3.832 2.392 1.00 89.38 96 ASP A O 1
ATOM 801 N N . SER A 1 97 ? 11.695 -3.526 3.471 1.00 90.50 97 SER A N 1
ATOM 802 C CA . SER A 1 97 ? 12.251 -2.659 2.431 1.00 90.50 97 SER A CA 1
ATOM 803 C C . SER A 1 97 ? 12.543 -3.418 1.134 1.00 90.50 97 SER A C 1
ATOM 805 O O . SER A 1 97 ? 12.365 -2.842 0.057 1.00 90.50 97 SER A O 1
ATOM 807 N N . GLY A 1 98 ? 12.949 -4.690 1.216 1.00 91.50 98 GLY A N 1
ATOM 808 C CA . GLY A 1 98 ? 13.196 -5.539 0.053 1.00 91.50 98 GLY A CA 1
ATOM 809 C C . GLY A 1 98 ? 11.931 -5.720 -0.782 1.00 91.50 98 GLY A C 1
ATOM 810 O O . GLY A 1 98 ? 11.926 -5.451 -1.988 1.00 91.50 98 GLY A O 1
ATOM 811 N N . LEU A 1 99 ? 10.823 -6.054 -0.128 1.00 91.69 99 LEU A N 1
ATOM 812 C CA . LEU A 1 99 ? 9.536 -6.263 -0.764 1.00 91.69 99 LEU A CA 1
ATOM 813 C C . LEU A 1 99 ? 8.971 -4.978 -1.378 1.00 91.69 99 LEU A C 1
ATOM 815 O O . LEU A 1 99 ? 8.463 -5.007 -2.499 1.00 91.69 99 LEU A O 1
ATOM 819 N N . LEU A 1 100 ? 9.120 -3.825 -0.717 1.00 94.88 100 LEU A N 1
ATOM 820 C CA . LEU A 1 100 ? 8.743 -2.528 -1.300 1.00 94.88 100 LEU A CA 1
ATOM 821 C C . LEU A 1 100 ? 9.494 -2.238 -2.612 1.00 94.88 100 LEU A C 1
ATOM 823 O O . LEU A 1 100 ? 8.917 -1.711 -3.571 1.00 94.88 100 LEU A O 1
ATOM 827 N N . VAL A 1 101 ? 10.784 -2.584 -2.684 1.00 95.94 101 VAL A N 1
ATOM 828 C CA . VAL A 1 101 ? 11.582 -2.433 -3.911 1.00 95.94 101 VAL A CA 1
ATOM 829 C C . VAL A 1 101 ? 11.094 -3.393 -4.996 1.00 95.94 101 VAL A C 1
ATOM 831 O O . VAL A 1 101 ? 10.882 -2.955 -6.133 1.00 95.94 101 VAL A O 1
ATOM 834 N N . MET A 1 102 ? 10.858 -4.659 -4.647 1.00 94.62 102 MET A N 1
ATOM 835 C CA . MET A 1 102 ? 10.353 -5.685 -5.566 1.00 94.62 102 MET A CA 1
ATOM 836 C C . MET A 1 102 ? 8.994 -5.305 -6.153 1.00 94.62 102 MET A C 1
ATOM 838 O O . MET A 1 102 ? 8.816 -5.300 -7.372 1.00 94.62 102 MET A O 1
ATOM 842 N N . ARG A 1 103 ? 8.054 -4.876 -5.311 1.00 96.25 103 ARG A N 1
ATOM 843 C CA . ARG A 1 103 ? 6.721 -4.428 -5.729 1.00 96.25 103 ARG A CA 1
ATOM 844 C C . ARG A 1 103 ? 6.787 -3.206 -6.634 1.00 96.25 103 ARG A C 1
ATOM 846 O O . ARG A 1 103 ? 6.080 -3.142 -7.640 1.00 96.25 103 ARG A O 1
ATOM 853 N N . ARG A 1 104 ? 7.670 -2.245 -6.333 1.00 96.81 104 ARG A N 1
ATOM 854 C CA . ARG A 1 104 ? 7.911 -1.079 -7.201 1.00 96.81 104 ARG A CA 1
ATOM 855 C C . ARG A 1 104 ? 8.442 -1.496 -8.571 1.00 96.81 104 ARG A C 1
ATOM 857 O O . ARG A 1 104 ? 7.999 -0.942 -9.578 1.00 96.81 104 ARG A O 1
ATOM 864 N N . HIS A 1 105 ? 9.373 -2.447 -8.612 1.00 97.25 105 HIS A N 1
ATOM 865 C CA . HIS A 1 105 ? 9.902 -2.980 -9.863 1.00 97.25 105 HIS A CA 1
ATOM 866 C C . HIS A 1 105 ? 8.816 -3.710 -10.663 1.00 97.25 105 HIS A C 1
ATOM 868 O O . HIS A 1 105 ? 8.618 -3.407 -11.838 1.00 97.25 105 HIS A O 1
ATOM 874 N N . HIS A 1 106 ? 8.041 -4.580 -10.012 1.00 96.88 106 HIS A N 1
ATOM 875 C CA . HIS A 1 106 ? 6.929 -5.291 -10.636 1.00 96.88 106 HIS A CA 1
ATOM 876 C C . HIS A 1 106 ? 5.901 -4.328 -11.245 1.00 96.88 106 HIS A C 1
ATOM 878 O O . HIS A 1 106 ? 5.546 -4.453 -12.415 1.00 96.88 106 HIS A O 1
ATOM 884 N N . PHE A 1 107 ? 5.482 -3.305 -10.494 1.00 98.00 107 PHE A N 1
ATOM 885 C CA . PHE A 1 107 ? 4.560 -2.280 -10.986 1.00 98.00 107 PHE A CA 1
ATOM 886 C C . PHE A 1 107 ? 5.093 -1.572 -12.244 1.00 98.00 107 PHE A C 1
ATOM 888 O O . PHE A 1 107 ? 4.346 -1.321 -13.190 1.00 98.00 107 PHE A O 1
ATOM 895 N N . HIS A 1 108 ? 6.394 -1.268 -12.280 1.00 98.12 108 HIS A N 1
ATOM 896 C CA . HIS A 1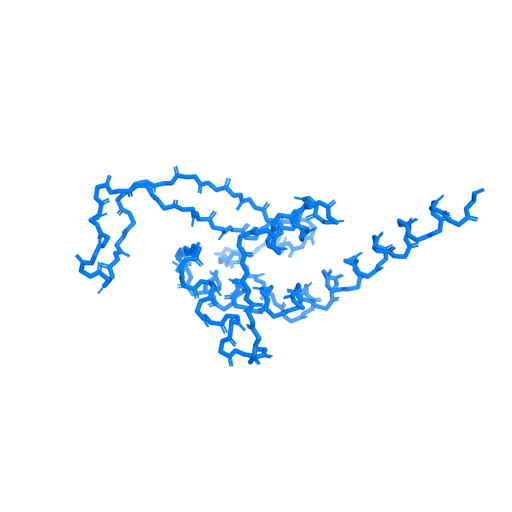 108 ? 7.029 -0.664 -13.450 1.00 98.12 108 HIS A CA 1
ATOM 897 C C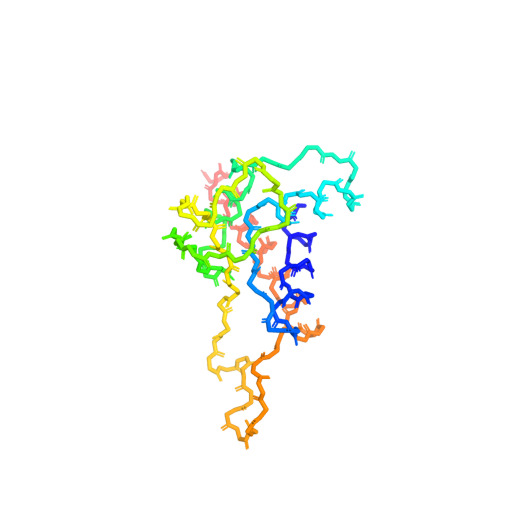 . HIS A 1 108 ? 7.019 -1.600 -14.668 1.00 98.12 108 HIS A C 1
ATOM 899 O O . HIS A 1 108 ? 6.686 -1.160 -15.769 1.00 98.12 108 HIS A O 1
ATOM 905 N N . LEU A 1 109 ? 7.324 -2.887 -14.479 1.00 98.19 109 LEU A N 1
ATOM 906 C CA . LEU A 1 109 ? 7.268 -3.882 -15.553 1.00 98.19 109 LEU A CA 1
ATOM 907 C C . LEU A 1 109 ? 5.853 -4.039 -16.127 1.00 98.19 109 LEU A C 1
ATOM 909 O O . LEU A 1 109 ? 5.706 -4.118 -17.347 1.00 98.19 109 LEU A O 1
ATOM 913 N N . GLN A 1 110 ? 4.818 -4.020 -15.281 1.00 98.12 110 GLN A N 1
ATOM 914 C CA . GLN A 1 110 ? 3.422 -4.073 -15.735 1.00 98.12 110 GLN A CA 1
ATOM 915 C C . GLN A 1 110 ? 3.066 -2.870 -16.617 1.00 98.12 110 GLN A C 1
ATOM 917 O O . GLN A 1 110 ? 2.503 -3.040 -17.698 1.00 98.12 110 GLN A O 1
ATOM 922 N N . LEU A 1 111 ? 3.473 -1.659 -16.221 1.00 98.00 111 LEU A N 1
ATOM 923 C CA . LEU A 1 111 ? 3.293 -0.467 -17.057 1.00 98.00 111 LEU A CA 1
ATOM 924 C C . LEU A 1 111 ? 4.004 -0.599 -18.408 1.00 98.00 111 LEU A C 1
ATOM 926 O O . LEU A 1 111 ? 3.409 -0.307 -19.443 1.00 98.00 111 LEU A O 1
ATOM 930 N N . LEU A 1 112 ? 5.260 -1.058 -18.419 1.00 98.00 112 LEU A N 1
ATOM 931 C CA . LEU A 1 112 ? 6.002 -1.272 -19.665 1.00 98.00 112 LEU A CA 1
ATOM 932 C C . LEU A 1 112 ? 5.315 -2.299 -20.570 1.00 98.00 112 LEU A C 1
ATOM 934 O O . LEU A 1 112 ? 5.282 -2.111 -21.784 1.00 98.00 112 LEU A O 1
ATOM 938 N N . SER A 1 113 ? 4.760 -3.367 -19.996 1.00 97.81 113 SER A N 1
ATOM 939 C CA . SER A 1 113 ? 3.993 -4.373 -20.734 1.00 97.81 113 SER A CA 1
ATOM 940 C C . SER A 1 113 ? 2.774 -3.755 -21.425 1.00 97.81 113 SER A C 1
ATOM 942 O O . SER A 1 113 ? 2.576 -3.960 -22.623 1.00 97.81 113 SER A O 1
ATOM 944 N N . MET A 1 114 ? 2.016 -2.912 -20.714 1.00 97.25 114 MET A N 1
ATOM 945 C CA . MET A 1 114 ? 0.871 -2.190 -21.281 1.00 97.25 114 MET A CA 1
ATOM 946 C C . MET A 1 114 ? 1.288 -1.260 -22.428 1.00 97.25 114 MET A C 1
ATOM 948 O O . MET A 1 114 ? 0.663 -1.276 -23.486 1.00 97.25 114 MET A O 1
ATOM 952 N N . VAL A 1 115 ? 2.373 -0.492 -22.266 1.00 97.81 115 VAL A N 1
ATOM 953 C CA . VAL A 1 115 ? 2.884 0.376 -23.345 1.00 97.81 115 VAL A CA 1
ATOM 954 C C . VAL A 1 115 ? 3.292 -0.450 -24.565 1.00 97.81 115 VAL A C 1
ATOM 956 O O . VAL A 1 115 ? 2.923 -0.107 -25.684 1.00 97.81 115 VAL A O 1
ATOM 959 N N . LYS A 1 116 ? 4.004 -1.567 -24.366 1.00 97.69 116 LYS A N 1
ATOM 960 C CA . LYS A 1 116 ? 4.390 -2.475 -25.457 1.00 97.69 116 LYS A CA 1
ATOM 961 C C . LYS A 1 116 ? 3.182 -3.077 -26.168 1.00 97.69 116 LYS A C 1
ATOM 963 O O . LYS A 1 116 ? 3.247 -3.279 -27.374 1.00 97.69 116 LYS A O 1
ATOM 968 N N . HIS A 1 117 ? 2.109 -3.379 -25.440 1.00 96.75 117 HIS A N 1
ATOM 969 C CA . HIS A 1 117 ? 0.877 -3.898 -26.025 1.00 96.75 117 HIS A CA 1
ATOM 970 C C . HIS A 1 117 ? 0.205 -2.867 -26.938 1.00 96.75 117 HIS A C 1
ATOM 972 O O . HIS A 1 117 ? -0.152 -3.214 -28.052 1.00 96.75 117 HIS A O 1
ATOM 978 N N . HIS A 1 118 ? 0.099 -1.608 -26.502 1.00 96.25 118 HIS A N 1
ATOM 979 C CA . HIS A 1 118 ? -0.500 -0.532 -27.302 1.00 96.25 118 HIS A CA 1
ATOM 980 C C . HIS A 1 118 ? 0.384 -0.017 -28.445 1.00 96.25 118 HIS A C 1
ATOM 982 O O . HIS A 1 118 ? -0.109 0.684 -29.323 1.00 96.25 118 HIS A O 1
ATOM 988 N N . HIS A 1 119 ? 1.688 -0.290 -28.403 1.00 95.69 119 HIS A N 1
ATOM 989 C CA . HIS A 1 119 ? 2.613 0.086 -29.471 1.00 95.69 119 HIS A CA 1
ATOM 990 C C . HIS A 1 119 ? 2.586 -0.886 -30.662 1.00 95.69 119 HIS A C 1
ATOM 992 O O . HIS A 1 119 ? 3.042 -0.520 -31.742 1.00 95.69 119 HIS A O 1
ATOM 998 N N . LYS A 1 120 ? 2.101 -2.115 -30.449 1.00 79.06 120 LYS A N 1
ATOM 999 C CA . LYS A 1 120 ? 1.840 -3.080 -31.523 1.00 79.06 120 LYS A CA 1
ATOM 1000 C C . LYS A 1 120 ? 0.574 -2.704 -32.278 1.00 79.06 120 LYS A C 1
ATOM 1002 O O . LYS A 1 120 ? 0.575 -2.934 -33.504 1.00 79.06 120 LYS A O 1
#

Secondary structure (DSSP, 8-state):
-HHHHHHHHHHHHTTT--EEHHHHHHHHHHHHTS---HHHHHHHHHH-GGGEEEEEES------TTS-TTS-EEEEEE---TTTS-TT--SPP---HHHHHHHHHHHHHHHHHHHHHHH-

Organism: Ciona savignyi (NCBI:txid51511)